Protein AF-A0A397B473-F1 (afdb_monomer_lite)

Foldseek 3Di:
DDDDDDDDDDDDDDDDDDDDPVLVVLLVVQVVVLVVCVVVVDDPVVSVVSSVVCNVVSVVDDPAQAADDDDPDDDDDDDDDPPDDDDDDDDDDDDPVVVVVVVVVVVSCVHHHVPDDD

Secondary structure (DSSP, 8-state):
--------------------THHHHHHHHHHHHHHHHHHTT--HHHHHHHHHHHHHTGGG--SS---PPPPSSPPP-PPPPTT-----PPPPP--HHHHHHHHHHHHHHHHHS-----

Radius of gyration: 21.82 Å; chains: 1; bounding box: 51×42×52 Å

pLDDT: mean 78.12, std 21.33, range [32.06, 97.19]

Organism: Aphanomyces astaci (NCBI:txid112090)

Structure (mmCIF, N/CA/C/O backbone):
data_AF-A0A397B473-F1
#
_entry.id   AF-A0A397B473-F1
#
loop_
_atom_site.group_PDB
_atom_site.id
_atom_site.type_symbol
_atom_site.label_atom_id
_atom_site.label_alt_id
_atom_site.label_comp_id
_atom_site.label_asym_id
_atom_site.label_entity_id
_atom_site.label_seq_id
_atom_site.pdbx_PDB_ins_code
_atom_site.Cartn_x
_atom_site.Cartn_y
_atom_site.Cartn_z
_atom_site.occupancy
_atom_site.B_iso_or_equiv
_atom_site.auth_seq_id
_atom_site.auth_comp_id
_atom_site.auth_asym_id
_atom_site.auth_atom_id
_atom_site.pdbx_PDB_model_num
ATOM 1 N N . MET A 1 1 ? -3.208 -31.868 18.027 1.00 32.06 1 MET A N 1
ATOM 2 C CA . MET A 1 1 ? -4.319 -32.311 17.168 1.00 32.06 1 MET A CA 1
ATOM 3 C C . MET A 1 1 ? -4.978 -31.065 16.612 1.00 32.06 1 MET A C 1
ATOM 5 O O . MET A 1 1 ? -5.489 -30.288 17.399 1.00 32.06 1 MET A O 1
ATOM 9 N N . ASP A 1 2 ? -4.988 -30.717 15.341 1.00 33.94 2 ASP A N 1
ATOM 10 C CA . ASP A 1 2 ? -4.198 -31.040 14.156 1.00 33.94 2 ASP A CA 1
ATOM 11 C C . ASP A 1 2 ? -4.470 -29.829 13.256 1.00 33.94 2 ASP A C 1
ATOM 13 O O . ASP A 1 2 ? -5.632 -29.527 12.977 1.00 33.94 2 ASP A O 1
ATOM 17 N N . LEU A 1 3 ? -3.440 -29.075 12.871 1.00 35.56 3 LEU A N 1
ATOM 18 C CA . LEU A 1 3 ? -3.601 -27.973 11.923 1.00 35.56 3 LEU A CA 1
ATOM 19 C C . LEU A 1 3 ? -3.656 -28.591 10.526 1.00 35.56 3 LEU A C 1
ATOM 21 O O . LEU A 1 3 ? -2.625 -28.963 9.972 1.00 35.56 3 LEU A O 1
ATOM 25 N N . LYS A 1 4 ? -4.861 -28.758 9.974 1.00 36.09 4 LYS A N 1
ATOM 26 C CA . LYS A 1 4 ? -5.014 -29.156 8.572 1.00 36.09 4 LYS A CA 1
ATOM 27 C C . LYS A 1 4 ? -4.859 -27.925 7.688 1.00 36.09 4 LYS A C 1
ATOM 29 O O . LYS A 1 4 ? -5.601 -26.956 7.832 1.00 36.09 4 LYS A O 1
ATOM 34 N N . ALA A 1 5 ? -3.861 -27.996 6.811 1.00 47.72 5 ALA A N 1
ATOM 35 C CA . ALA A 1 5 ? -3.631 -27.063 5.722 1.00 47.72 5 ALA A CA 1
ATOM 36 C C . ALA A 1 5 ? -4.879 -26.978 4.834 1.00 47.72 5 ALA A C 1
ATOM 38 O O . ALA A 1 5 ? -5.514 -27.995 4.549 1.00 47.72 5 ALA A O 1
ATOM 39 N N . VAL A 1 6 ? -5.233 -25.762 4.425 1.00 44.31 6 VAL A N 1
ATOM 40 C CA . VAL A 1 6 ? -6.255 -25.526 3.407 1.00 44.31 6 VAL A CA 1
ATOM 41 C C . VAL A 1 6 ? -5.522 -25.035 2.171 1.00 44.31 6 VAL A C 1
ATOM 43 O O . VAL A 1 6 ? -4.965 -23.938 2.171 1.00 44.31 6 VAL A O 1
ATOM 46 N N . ASP A 1 7 ? -5.497 -25.887 1.152 1.00 34.16 7 ASP A N 1
ATOM 47 C CA . ASP A 1 7 ? -5.004 -25.561 -0.179 1.00 34.16 7 ASP A CA 1
ATOM 48 C C . ASP A 1 7 ? -5.914 -24.504 -0.813 1.00 34.16 7 ASP A C 1
ATOM 50 O O . ASP A 1 7 ? -7.122 -24.706 -0.958 1.00 34.16 7 ASP A O 1
ATOM 54 N N . ILE A 1 8 ? -5.333 -23.370 -1.200 1.00 37.75 8 ILE A N 1
ATOM 55 C CA . ILE A 1 8 ? -6.013 -22.355 -2.004 1.00 37.75 8 ILE A CA 1
ATOM 56 C C . ILE A 1 8 ? -5.610 -22.600 -3.457 1.00 37.75 8 ILE A C 1
ATOM 58 O O . ILE A 1 8 ? -4.528 -22.210 -3.893 1.00 37.75 8 ILE A O 1
ATOM 62 N N . VAL A 1 9 ? -6.485 -23.271 -4.206 1.00 37.31 9 VAL A N 1
ATOM 63 C CA . VAL A 1 9 ? -6.387 -23.349 -5.668 1.00 37.31 9 VAL A CA 1
ATOM 64 C C . VAL A 1 9 ? -6.856 -22.009 -6.230 1.00 37.31 9 VAL A C 1
ATOM 66 O O . VAL A 1 9 ? -8.030 -21.659 -6.121 1.00 37.31 9 VAL A O 1
ATOM 69 N N . GLY A 1 10 ? -5.923 -21.240 -6.790 1.00 36.25 10 GLY A N 1
ATOM 70 C CA . GLY A 1 10 ? -6.204 -19.984 -7.479 1.00 36.25 10 GLY A CA 1
ATOM 71 C C . GLY A 1 10 ? -6.707 -20.215 -8.903 1.00 36.25 10 GLY A C 1
ATOM 72 O O . GLY A 1 10 ? -6.153 -21.035 -9.634 1.00 36.25 10 GLY A O 1
ATOM 73 N N . VAL A 1 11 ? -7.723 -19.456 -9.310 1.00 37.06 11 VA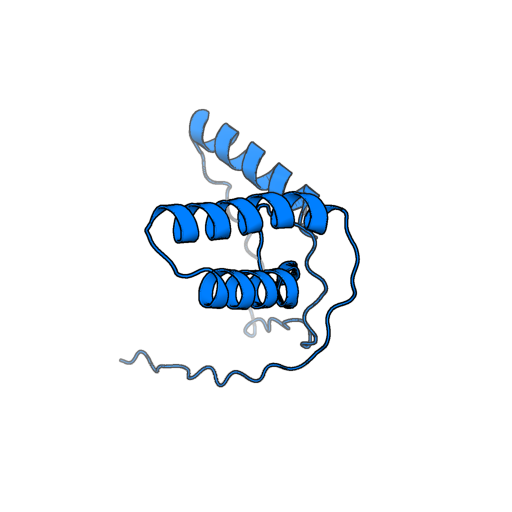L A N 1
ATOM 74 C CA . VAL A 1 11 ? -8.093 -19.267 -10.718 1.00 37.06 11 VAL A CA 1
ATOM 75 C C . VAL A 1 11 ? -8.314 -17.775 -10.941 1.00 37.06 11 VAL A C 1
ATOM 77 O O . VAL A 1 11 ? -9.132 -17.155 -10.268 1.00 37.06 11 VAL A O 1
ATOM 80 N N . SER A 1 12 ? -7.542 -17.206 -11.865 1.00 43.41 12 SER A N 1
ATOM 81 C CA . SER A 1 12 ? -7.577 -15.808 -12.286 1.00 43.41 12 SER A CA 1
ATOM 82 C C . SER A 1 12 ? -8.179 -15.687 -13.689 1.00 43.41 12 SER A C 1
ATOM 84 O O . SER A 1 12 ? -7.699 -16.304 -14.640 1.00 43.41 12 SER A O 1
ATOM 86 N N . SER A 1 13 ? -9.214 -14.863 -13.845 1.00 44.41 13 SER A N 1
ATOM 87 C CA . SER A 1 13 ? -9.598 -14.247 -15.125 1.00 44.41 13 SER A CA 1
ATOM 88 C C . SER A 1 13 ? -10.633 -13.159 -14.885 1.00 44.41 13 SER A C 1
ATOM 90 O O . SER A 1 13 ? -11.616 -13.421 -14.204 1.00 44.41 13 SER A O 1
ATOM 92 N N . GLY A 1 14 ? -10.432 -11.972 -15.461 1.00 37.78 14 GLY A N 1
ATOM 93 C CA . GLY A 1 14 ? -11.475 -10.943 -15.506 1.00 37.78 14 GLY A CA 1
ATOM 94 C C . GLY A 1 14 ? -10.963 -9.509 -15.612 1.00 37.78 14 GLY A C 1
ATOM 95 O O . GLY A 1 14 ? -10.876 -8.811 -14.615 1.00 37.78 14 GLY A O 1
ATOM 96 N N . GLU A 1 15 ? -10.602 -9.137 -16.837 1.00 41.03 15 GLU A N 1
ATOM 97 C CA . GLU A 1 15 ? -10.410 -7.816 -17.468 1.00 41.03 15 GLU A CA 1
ATOM 98 C C . GLU A 1 15 ? -10.750 -6.536 -16.657 1.00 41.03 15 GLU A C 1
ATOM 100 O O . GLU A 1 15 ? -11.893 -6.280 -16.284 1.00 41.03 15 GLU A O 1
ATOM 105 N N . GLY A 1 16 ? -9.735 -5.679 -16.462 1.00 37.72 16 GLY A N 1
ATOM 106 C CA . GLY A 1 16 ? -9.815 -4.413 -15.726 1.00 37.72 16 GLY A CA 1
ATOM 107 C C . GLY A 1 16 ? -10.359 -3.232 -16.541 1.00 37.72 16 GLY A C 1
ATOM 108 O O . GLY A 1 16 ? -9.880 -2.906 -17.630 1.00 37.72 16 GLY A O 1
ATOM 109 N N . THR A 1 17 ? -11.344 -2.537 -15.970 1.00 38.34 17 THR A N 1
ATOM 110 C CA . THR A 1 17 ? -11.828 -1.233 -16.434 1.00 38.34 17 THR A CA 1
ATOM 111 C C . THR A 1 17 ? -10.773 -0.156 -16.188 1.00 38.34 17 THR A C 1
ATOM 113 O O . THR A 1 17 ? -10.477 0.188 -15.045 1.00 38.34 17 THR A O 1
ATOM 116 N N . ARG A 1 18 ? -10.235 0.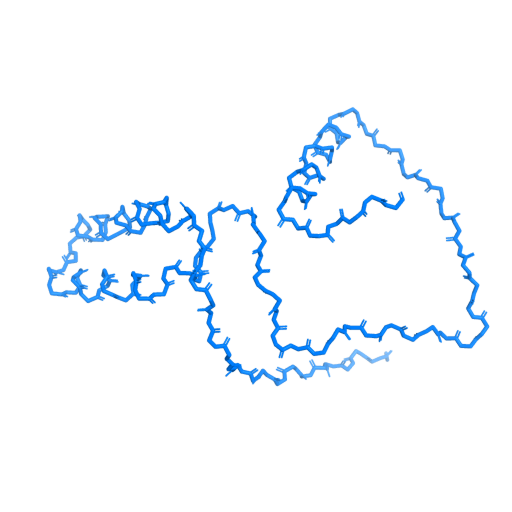407 -17.274 1.00 46.03 18 ARG A N 1
ATOM 117 C CA . ARG A 1 18 ? -9.343 1.574 -17.268 1.00 46.03 18 ARG A CA 1
ATOM 118 C C . ARG A 1 18 ? -10.074 2.813 -16.753 1.00 46.03 18 ARG A C 1
ATOM 120 O O . ARG A 1 18 ? -10.811 3.450 -17.501 1.00 46.03 18 ARG A O 1
ATOM 127 N N . SER A 1 19 ? -9.838 3.190 -15.508 1.00 40.59 19 SER A N 1
ATOM 128 C CA . SER A 1 19 ? -10.081 4.556 -15.052 1.00 40.59 19 SER A CA 1
ATOM 129 C C . SER A 1 19 ? -9.232 4.837 -13.826 1.00 40.59 19 SER A C 1
ATOM 131 O O . SER A 1 19 ? -9.336 4.106 -12.848 1.00 40.59 19 SER A O 1
ATOM 133 N N . CYS A 1 20 ? -8.393 5.869 -13.919 1.00 33.03 20 CYS A N 1
ATOM 134 C CA . CYS A 1 20 ? -8.145 6.904 -12.907 1.00 33.03 20 CYS A CA 1
ATOM 135 C C . CYS A 1 20 ? -6.746 7.506 -13.107 1.00 33.03 20 CYS A C 1
ATOM 137 O O . CYS A 1 20 ? -5.827 6.848 -13.592 1.00 33.03 20 CYS A O 1
ATOM 139 N N . ALA A 1 21 ? -6.588 8.764 -12.694 1.00 45.22 21 ALA A N 1
ATOM 140 C CA . ALA A 1 21 ? -5.381 9.599 -12.771 1.00 45.22 21 ALA A CA 1
ATOM 141 C C . ALA A 1 21 ? -4.097 9.003 -12.130 1.00 45.22 21 ALA A C 1
ATOM 143 O O . ALA A 1 21 ? -3.049 9.638 -12.136 1.00 45.22 21 ALA A O 1
ATOM 144 N N . TYR A 1 22 ? -4.159 7.780 -11.596 1.00 49.59 22 TYR A N 1
ATOM 145 C CA . TYR A 1 22 ? -3.045 7.035 -11.006 1.00 49.59 22 TYR A CA 1
ATOM 146 C C . TYR A 1 22 ? -2.061 6.453 -12.021 1.00 49.59 22 TYR A C 1
ATOM 148 O O . TYR A 1 22 ? -0.918 6.182 -11.652 1.00 49.59 22 TYR A O 1
ATOM 156 N N . HIS A 1 23 ? -2.484 6.286 -13.276 1.00 53.66 23 HIS A N 1
ATOM 157 C CA . HIS A 1 23 ? -1.606 5.833 -14.356 1.00 53.66 23 HIS A CA 1
ATOM 158 C C . HIS A 1 23 ? -0.410 6.805 -14.487 1.00 53.66 23 HIS A C 1
ATOM 160 O O . HIS A 1 23 ? 0.741 6.414 -14.366 1.00 53.66 23 HIS A O 1
ATOM 166 N N . GLU A 1 24 ? -0.645 8.120 -14.527 1.00 53.12 24 GLU A N 1
ATOM 167 C CA . GLU A 1 24 ? 0.443 9.097 -14.716 1.00 53.12 24 GLU A CA 1
ATOM 168 C C . GLU A 1 24 ? 1.538 9.040 -13.624 1.00 53.12 24 GLU A C 1
ATOM 170 O O . GLU A 1 24 ? 2.723 9.065 -13.947 1.00 53.12 24 GLU A O 1
ATOM 175 N N . ILE A 1 25 ? 1.177 8.868 -12.344 1.00 60.84 25 ILE A N 1
ATOM 176 C CA . ILE A 1 25 ? 2.149 8.799 -11.229 1.00 60.84 25 ILE A CA 1
ATOM 177 C C . ILE A 1 25 ? 2.896 7.453 -11.212 1.00 60.84 25 ILE A C 1
ATOM 179 O O . ILE A 1 25 ? 4.087 7.386 -10.887 1.00 60.84 25 ILE A O 1
ATOM 183 N N . CYS A 1 26 ? 2.204 6.360 -11.547 1.00 75.00 26 CYS A N 1
ATOM 184 C CA . CYS A 1 26 ? 2.816 5.038 -11.655 1.00 75.00 26 CYS A CA 1
ATOM 185 C C . CYS A 1 26 ? 3.856 5.012 -12.784 1.00 75.00 26 CYS A C 1
ATOM 187 O O . CYS A 1 26 ? 4.984 4.556 -12.571 1.00 75.00 26 CYS A O 1
ATOM 189 N N . GLY A 1 27 ? 3.514 5.586 -13.940 1.00 78.81 27 GLY A N 1
ATOM 190 C CA . GLY A 1 27 ? 4.385 5.689 -15.107 1.00 78.81 27 GLY A CA 1
ATOM 191 C C . GLY A 1 27 ? 5.744 6.333 -14.812 1.00 78.81 27 GLY A C 1
ATOM 192 O O . GLY A 1 27 ? 6.777 5.814 -15.252 1.00 78.81 27 GLY A O 1
ATOM 193 N N . ASP A 1 28 ? 5.784 7.393 -14.001 1.00 84.31 28 ASP A N 1
ATOM 194 C CA . ASP A 1 28 ? 7.040 8.042 -13.599 1.00 84.31 28 ASP A CA 1
ATOM 195 C C . ASP A 1 28 ? 7.932 7.101 -12.772 1.00 84.31 28 ASP A C 1
ATOM 197 O O . ASP A 1 28 ? 9.130 6.957 -13.037 1.00 84.31 28 ASP A O 1
ATOM 201 N N . SER A 1 29 ? 7.344 6.388 -11.804 1.00 87.06 29 SER A N 1
ATOM 202 C CA . SER A 1 29 ? 8.071 5.419 -10.973 1.00 87.06 29 SER A CA 1
ATOM 203 C C . SER A 1 29 ? 8.575 4.217 -11.781 1.00 87.06 29 SER A C 1
ATOM 205 O O . SER A 1 29 ? 9.688 3.729 -11.559 1.00 87.06 29 SER A O 1
ATOM 207 N N . LEU A 1 30 ? 7.781 3.733 -12.740 1.00 90.38 30 LEU A N 1
ATOM 208 C CA . LEU A 1 30 ? 8.172 2.637 -13.628 1.00 90.38 30 LEU A CA 1
ATOM 209 C C . LEU A 1 30 ? 9.298 3.063 -14.576 1.00 90.38 30 LEU A C 1
ATOM 211 O O . LEU A 1 30 ? 10.257 2.313 -14.771 1.00 90.38 30 LEU A O 1
ATOM 215 N N . THR A 1 31 ? 9.237 4.286 -15.098 1.00 92.00 31 THR A N 1
ATOM 216 C CA . THR A 1 31 ? 10.294 4.859 -15.941 1.00 92.00 31 THR A CA 1
ATOM 217 C C . THR A 1 31 ? 11.606 5.014 -15.171 1.00 92.00 31 THR A C 1
ATOM 219 O O . THR A 1 31 ? 12.662 4.636 -15.683 1.00 92.00 31 THR A O 1
ATOM 222 N N . ASP A 1 32 ? 11.556 5.482 -13.920 1.00 93.69 32 ASP A N 1
ATOM 223 C CA . ASP A 1 32 ? 12.725 5.557 -13.031 1.00 93.69 32 ASP A CA 1
ATOM 224 C C . ASP A 1 32 ? 13.359 4.177 -12.774 1.00 93.69 32 ASP A C 1
ATOM 226 O O . ASP A 1 32 ? 14.582 4.027 -12.772 1.00 93.69 32 ASP A O 1
ATOM 230 N N . LYS A 1 33 ? 12.556 3.116 -12.632 1.00 91.69 33 LYS A N 1
ATOM 231 C CA . LYS A 1 33 ? 13.099 1.752 -12.512 1.00 91.69 33 LYS A CA 1
ATOM 232 C C . LYS A 1 33 ? 13.831 1.310 -13.780 1.00 91.69 33 LYS A C 1
ATOM 234 O O . LYS A 1 33 ? 14.919 0.743 -13.684 1.00 91.69 33 LYS A O 1
ATOM 239 N N . VAL A 1 34 ? 13.279 1.594 -14.962 1.00 94.88 34 VAL A N 1
ATOM 240 C CA . VAL A 1 34 ? 13.931 1.265 -16.243 1.00 94.88 34 VAL A CA 1
ATOM 241 C C . VAL A 1 34 ? 15.234 2.051 -16.415 1.00 94.88 34 VAL A C 1
ATOM 243 O O . VAL A 1 34 ? 16.237 1.481 -16.850 1.00 94.88 34 VAL A O 1
ATOM 246 N N . SER A 1 35 ? 15.259 3.333 -16.040 1.00 94.56 35 SER A N 1
ATOM 247 C CA . SER A 1 35 ? 16.465 4.165 -16.132 1.00 94.56 35 SER A CA 1
ATOM 248 C C . SER A 1 35 ? 17.577 3.662 -15.205 1.00 94.56 35 SER A C 1
ATOM 250 O O . SER A 1 35 ? 18.729 3.554 -15.629 1.00 94.56 35 SER A O 1
ATOM 252 N N . LYS A 1 36 ? 17.236 3.235 -13.982 1.00 94.88 36 LYS A N 1
ATOM 253 C CA . LYS A 1 36 ? 18.173 2.592 -13.046 1.00 94.88 36 LYS A CA 1
ATOM 254 C C . LYS A 1 36 ? 18.742 1.290 -13.598 1.00 94.88 36 LYS A C 1
ATOM 256 O O . LYS A 1 36 ? 19.940 1.052 -13.468 1.00 94.88 36 LYS A O 1
ATOM 261 N N . CYS A 1 37 ? 17.923 0.467 -14.256 1.00 94.06 37 CYS A N 1
ATOM 262 C CA . CYS A 1 37 ? 18.413 -0.737 -14.925 1.00 94.06 37 CYS A CA 1
ATOM 263 C C . CYS A 1 37 ? 19.415 -0.398 -16.036 1.00 94.06 37 CYS A C 1
ATOM 265 O O . CYS A 1 37 ? 20.477 -1.016 -16.094 1.00 94.06 37 CYS A O 1
ATOM 267 N N . ARG A 1 38 ? 19.121 0.600 -16.883 1.00 94.50 38 ARG A N 1
ATOM 268 C CA . ARG A 1 38 ? 20.057 1.079 -17.921 1.00 94.50 38 ARG A CA 1
ATOM 269 C C . ARG A 1 38 ? 21.377 1.550 -17.308 1.00 94.50 38 ARG A C 1
ATOM 271 O O . ARG A 1 38 ? 22.440 1.125 -17.747 1.00 94.50 38 ARG A O 1
ATOM 278 N N . ALA A 1 39 ? 21.315 2.355 -16.246 1.00 94.94 39 ALA A N 1
ATOM 279 C CA . ALA A 1 39 ? 22.499 2.837 -15.534 1.00 94.94 39 ALA A CA 1
ATOM 280 C C . ALA A 1 39 ? 23.334 1.701 -14.911 1.00 94.94 39 ALA A C 1
ATOM 282 O O . ALA A 1 39 ? 24.552 1.819 -14.806 1.00 94.94 39 ALA A O 1
ATOM 283 N N . ALA A 1 40 ? 22.698 0.586 -14.545 1.00 95.19 40 ALA A N 1
ATOM 284 C CA . ALA A 1 40 ? 23.367 -0.614 -14.050 1.00 95.19 40 ALA A CA 1
ATOM 285 C C . ALA A 1 40 ? 24.000 -1.485 -15.159 1.00 95.19 40 ALA A C 1
ATOM 287 O O . ALA A 1 40 ? 24.544 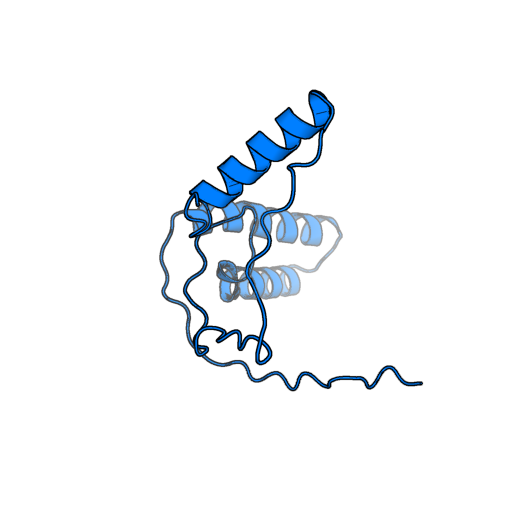-2.546 -14.857 1.00 95.19 40 ALA A O 1
ATOM 288 N N . GLY A 1 41 ? 23.944 -1.062 -16.428 1.00 94.25 41 GLY A N 1
ATOM 289 C CA . GLY A 1 41 ? 24.551 -1.772 -17.559 1.00 94.25 41 GLY A CA 1
ATOM 290 C C . GLY A 1 41 ? 23.608 -2.726 -18.295 1.00 94.25 41 GLY A C 1
ATOM 291 O O . GLY A 1 41 ? 24.064 -3.583 -19.048 1.00 94.25 41 GLY A O 1
ATOM 292 N N . CYS A 1 42 ? 22.297 -2.596 -18.092 1.00 91.44 42 CYS A N 1
ATOM 293 C CA . CYS A 1 42 ? 21.302 -3.283 -18.908 1.00 91.44 42 CYS A CA 1
ATOM 294 C C . CYS A 1 42 ? 21.382 -2.819 -20.374 1.00 91.44 42 CYS A C 1
ATOM 296 O O . CYS A 1 42 ? 21.389 -1.617 -20.639 1.00 91.44 42 CYS A O 1
ATOM 298 N N . GLY A 1 43 ? 21.404 -3.764 -21.319 1.00 94.75 43 GLY A N 1
ATOM 299 C CA . GLY A 1 43 ? 21.362 -3.456 -22.751 1.00 94.75 43 GLY A CA 1
ATOM 300 C C . GLY A 1 43 ? 20.037 -2.816 -23.184 1.00 94.75 43 GLY A C 1
ATOM 301 O O . GLY A 1 43 ? 18.976 -3.122 -22.637 1.00 94.75 43 GLY A O 1
ATOM 302 N N . ASP A 1 44 ? 20.090 -1.955 -24.201 1.00 93.62 44 ASP A N 1
ATOM 303 C CA . ASP A 1 44 ? 18.941 -1.152 -24.645 1.00 93.62 44 ASP A CA 1
ATOM 304 C C . ASP A 1 44 ? 17.751 -1.997 -25.132 1.00 93.62 44 ASP A C 1
ATOM 306 O O . ASP A 1 44 ? 16.598 -1.669 -24.835 1.00 93.62 44 ASP A O 1
ATOM 310 N N . ASP A 1 45 ? 18.019 -3.128 -25.789 1.00 94.62 45 ASP A N 1
ATOM 311 C CA . ASP A 1 45 ? 16.983 -4.072 -26.225 1.00 94.62 45 ASP A CA 1
ATOM 312 C C . ASP A 1 45 ? 16.205 -4.631 -25.027 1.00 94.62 45 ASP A C 1
ATOM 314 O O . ASP A 1 45 ? 14.973 -4.645 -25.012 1.00 94.62 45 ASP A O 1
ATOM 318 N N . PHE A 1 46 ? 16.919 -5.024 -23.968 1.00 94.31 46 PHE A N 1
ATOM 319 C CA . PHE A 1 46 ? 16.298 -5.525 -22.745 1.00 94.31 46 PHE A CA 1
ATOM 320 C C . PHE A 1 46 ? 15.529 -4.420 -22.023 1.00 94.31 46 PHE A C 1
ATOM 322 O O . PHE A 1 46 ? 14.403 -4.646 -21.582 1.00 94.31 46 PHE A O 1
ATOM 329 N N . ALA A 1 47 ? 16.098 -3.217 -21.917 1.00 94.31 47 ALA A N 1
ATOM 330 C CA . ALA A 1 47 ? 15.428 -2.085 -21.285 1.00 94.31 47 ALA A CA 1
ATOM 331 C C . ALA A 1 47 ? 14.122 -1.715 -22.007 1.00 94.31 47 ALA A C 1
ATOM 333 O O . ALA A 1 47 ? 13.142 -1.354 -21.357 1.00 94.31 47 ALA A O 1
ATOM 334 N N . THR A 1 48 ? 14.091 -1.845 -23.334 1.00 95.25 48 THR A N 1
ATOM 335 C CA . THR A 1 48 ? 12.897 -1.611 -24.157 1.00 95.25 48 THR A CA 1
ATOM 336 C C . THR A 1 48 ? 11.821 -2.662 -23.893 1.00 95.25 48 THR A C 1
ATOM 338 O O . THR A 1 48 ? 10.660 -2.316 -23.671 1.00 95.25 48 THR A O 1
ATOM 341 N N . VAL A 1 49 ? 12.200 -3.943 -23.842 1.00 95.75 49 VAL A N 1
ATOM 342 C CA . VAL A 1 49 ? 11.272 -5.035 -23.505 1.00 95.75 49 VAL A CA 1
ATOM 343 C C . VAL A 1 49 ? 10.737 -4.885 -22.079 1.00 95.75 49 VAL A C 1
ATOM 345 O O . VAL A 1 49 ? 9.539 -5.051 -21.850 1.00 95.75 49 VAL A O 1
ATOM 348 N N . LEU A 1 50 ? 11.601 -4.528 -21.125 1.00 93.56 50 LEU A N 1
ATOM 349 C CA . LEU A 1 50 ? 11.219 -4.289 -19.736 1.00 93.56 50 LEU A CA 1
ATOM 350 C C . LEU A 1 50 ? 10.223 -3.132 -19.622 1.00 93.56 50 LEU A C 1
ATOM 352 O O . LEU A 1 50 ? 9.201 -3.278 -18.957 1.00 93.56 50 LEU A O 1
ATOM 356 N N . TRP A 1 51 ? 10.493 -2.009 -20.291 1.00 94.31 51 TRP A N 1
ATOM 357 C CA . TRP A 1 51 ? 9.578 -0.870 -20.330 1.00 94.31 51 TRP A CA 1
ATOM 358 C C . TRP A 1 51 ? 8.209 -1.285 -20.880 1.00 94.31 51 TRP A C 1
ATOM 360 O O . TRP A 1 51 ? 7.194 -1.078 -20.219 1.00 94.31 51 TRP A O 1
ATOM 370 N N . ALA A 1 52 ? 8.179 -1.971 -22.026 1.00 94.56 52 ALA A N 1
ATOM 371 C CA . ALA A 1 52 ? 6.931 -2.430 -22.631 1.00 94.56 52 ALA A CA 1
ATOM 372 C C . ALA A 1 52 ? 6.139 -3.372 -21.707 1.00 94.56 52 ALA A C 1
ATOM 374 O O . ALA A 1 52 ? 4.913 -3.306 -21.664 1.00 94.56 52 ALA A O 1
ATOM 375 N N . LEU A 1 53 ? 6.825 -4.234 -20.951 1.00 93.69 53 LEU A N 1
ATOM 376 C CA . LEU A 1 53 ? 6.187 -5.139 -19.998 1.00 93.69 53 LEU A CA 1
ATOM 377 C C . LEU A 1 53 ? 5.593 -4.392 -18.798 1.00 93.69 53 LEU A C 1
ATOM 379 O O . LEU A 1 53 ? 4.464 -4.678 -18.408 1.00 93.69 53 LEU A O 1
ATOM 383 N N . LEU A 1 54 ? 6.340 -3.449 -18.219 1.00 91.75 54 LEU A N 1
ATOM 384 C CA . LEU A 1 54 ? 5.899 -2.690 -17.048 1.00 91.75 54 LEU A CA 1
ATOM 385 C C . LEU A 1 54 ? 4.676 -1.828 -17.367 1.00 91.75 54 LEU A C 1
ATOM 387 O O . LEU A 1 54 ? 3.704 -1.872 -16.624 1.00 91.75 54 LEU A O 1
ATOM 391 N N . PHE A 1 55 ? 4.696 -1.121 -18.497 1.00 90.31 55 PHE A N 1
ATOM 392 C CA . PHE A 1 55 ? 3.577 -0.280 -18.931 1.00 90.31 55 PHE A CA 1
ATOM 393 C C . PHE A 1 55 ? 2.373 -1.092 -19.425 1.00 90.31 55 PHE A C 1
ATOM 395 O O . PHE A 1 55 ? 1.234 -0.641 -19.352 1.00 90.31 55 PHE A O 1
ATOM 402 N N . ARG A 1 56 ? 2.587 -2.328 -19.896 1.00 90.75 56 ARG A N 1
ATOM 403 C CA . ARG A 1 56 ? 1.481 -3.238 -20.228 1.00 90.75 56 ARG A CA 1
ATOM 404 C C . ARG A 1 56 ? 0.660 -3.641 -18.999 1.00 90.75 56 ARG A C 1
ATOM 406 O O . ARG A 1 56 ? -0.532 -3.881 -19.155 1.00 90.75 56 ARG A O 1
ATOM 413 N N . TYR A 1 57 ? 1.295 -3.743 -17.833 1.00 88.75 57 TYR A N 1
ATOM 414 C CA . TYR A 1 57 ? 0.676 -4.152 -16.566 1.00 88.75 57 TYR A CA 1
ATOM 415 C C . TYR A 1 57 ? 0.730 -3.028 -15.526 1.00 88.75 57 TYR A C 1
ATOM 417 O 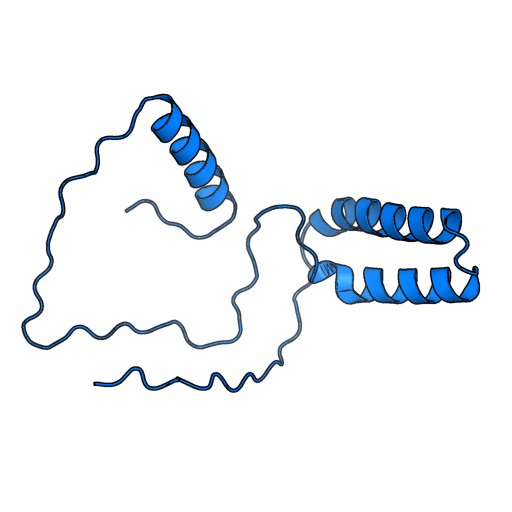O . TYR A 1 57 ? 0.903 -3.270 -14.332 1.00 88.75 57 TYR A O 1
ATOM 425 N N . GLU A 1 58 ? 0.640 -1.784 -15.987 1.00 85.94 58 GLU A N 1
ATOM 426 C CA . GLU A 1 58 ? 0.758 -0.598 -15.142 1.00 85.94 58 GLU A CA 1
ATOM 427 C C . GLU A 1 58 ? -0.317 -0.542 -14.048 1.00 85.94 58 GLU A C 1
ATOM 429 O O . GLU A 1 58 ? -0.047 -0.115 -12.927 1.00 85.94 58 GLU A O 1
ATOM 434 N N . ASP A 1 59 ? -1.503 -1.060 -14.359 1.00 81.12 59 ASP A N 1
ATOM 435 C CA . ASP A 1 59 ? -2.670 -1.177 -13.486 1.00 81.12 59 ASP A CA 1
ATOM 436 C C . ASP A 1 59 ? -2.498 -2.185 -12.335 1.00 81.12 59 ASP A C 1
ATOM 438 O O . ASP A 1 59 ? -3.243 -2.148 -11.353 1.00 81.12 59 ASP A O 1
ATOM 442 N N . VAL A 1 60 ? -1.501 -3.070 -12.423 1.00 84.62 60 VAL A N 1
ATOM 443 C CA . VAL A 1 60 ? -1.171 -4.039 -11.366 1.00 84.62 60 VAL A CA 1
ATOM 444 C C . VAL A 1 60 ? -0.382 -3.381 -10.232 1.00 84.62 60 VAL A C 1
ATOM 446 O O . VAL A 1 60 ? -0.439 -3.828 -9.084 1.00 84.62 60 VAL A O 1
ATOM 449 N N . PHE A 1 61 ? 0.371 -2.322 -10.524 1.00 83.88 61 PHE A N 1
ATOM 450 C CA . PHE A 1 61 ? 1.228 -1.674 -9.539 1.00 83.88 61 PHE A CA 1
ATOM 451 C C . PHE A 1 61 ? 0.456 -0.618 -8.741 1.00 83.88 61 PHE A C 1
ATOM 453 O O . PHE A 1 61 ? -0.273 0.202 -9.291 1.00 83.88 61 PHE A O 1
ATOM 460 N N . ARG A 1 62 ? 0.656 -0.602 -7.418 1.00 80.69 62 ARG A N 1
ATOM 461 C CA . ARG A 1 62 ? 0.035 0.369 -6.507 1.00 80.69 62 ARG A CA 1
ATOM 462 C C . ARG A 1 62 ? 1.105 1.151 -5.759 1.00 80.69 62 ARG A C 1
ATOM 464 O O . ARG A 1 62 ? 1.985 0.559 -5.136 1.00 80.69 62 ARG A O 1
ATOM 471 N N . LEU A 1 63 ? 1.019 2.478 -5.820 1.00 83.06 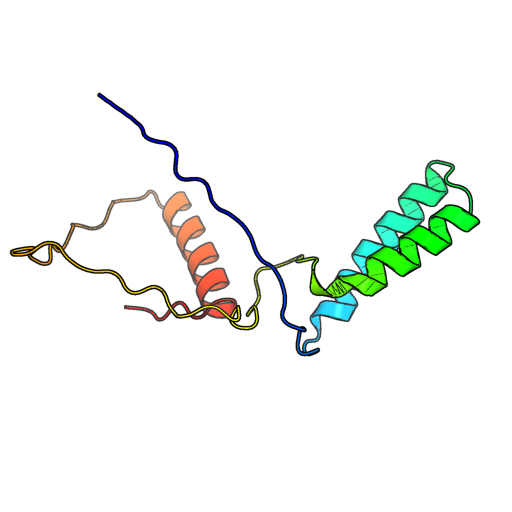63 LEU A N 1
ATOM 472 C CA . LEU A 1 63 ? 1.863 3.392 -5.039 1.00 83.06 63 LEU A CA 1
ATOM 473 C C . LEU A 1 63 ? 1.153 3.909 -3.781 1.00 83.06 63 LEU A C 1
ATOM 475 O O . LEU A 1 63 ? 1.807 4.247 -2.798 1.00 83.06 63 LEU A O 1
ATOM 479 N N . SER A 1 64 ? -0.178 3.933 -3.801 1.00 80.00 64 SER A N 1
ATOM 480 C CA . SER A 1 64 ? -1.034 4.289 -2.673 1.00 80.00 64 SER A CA 1
ATOM 481 C C . SER A 1 64 ? -2.243 3.359 -2.620 1.00 80.00 64 SER A C 1
ATOM 483 O O . SER A 1 64 ? -2.555 2.679 -3.599 1.00 80.00 64 SER A O 1
ATOM 485 N N . LEU A 1 65 ? -2.927 3.349 -1.477 1.00 79.38 65 LEU A N 1
ATOM 486 C CA . LEU A 1 65 ? -4.245 2.734 -1.367 1.00 79.38 65 LEU A CA 1
ATOM 487 C C . LEU A 1 65 ? -5.225 3.507 -2.256 1.00 79.38 65 LEU A C 1
ATOM 489 O O . LEU A 1 65 ? -5.219 4.738 -2.249 1.00 79.38 65 LEU A O 1
ATOM 493 N N . ASP A 1 66 ? -6.041 2.785 -3.015 1.00 77.06 66 ASP A N 1
ATOM 494 C CA . ASP A 1 66 ? -7.088 3.350 -3.864 1.00 77.06 66 ASP A CA 1
ATOM 495 C C . ASP A 1 66 ? -8.267 2.369 -3.968 1.00 77.06 66 ASP A C 1
ATOM 497 O O . ASP A 1 66 ? -8.193 1.228 -3.494 1.00 77.06 66 ASP A O 1
ATOM 501 N N . ARG A 1 67 ? -9.365 2.822 -4.576 1.00 75.94 67 ARG A N 1
ATOM 502 C CA . ARG A 1 67 ? -10.568 2.029 -4.811 1.00 75.94 67 ARG A CA 1
ATOM 503 C C . ARG A 1 67 ? -10.313 1.024 -5.917 1.00 75.94 67 ARG A C 1
ATOM 505 O O . ARG A 1 67 ? -10.534 1.300 -7.095 1.00 75.94 67 ARG A O 1
ATOM 512 N N . ASP A 1 68 ? -9.887 -0.163 -5.515 1.00 77.00 68 ASP A N 1
ATOM 513 C CA . ASP A 1 68 ? -9.815 -1.282 -6.437 1.00 77.00 68 ASP A CA 1
ATOM 514 C C . ASP A 1 68 ? -11.209 -1.632 -6.969 1.00 77.00 68 ASP A C 1
ATOM 516 O O . ASP A 1 68 ? -12.187 -1.635 -6.206 1.00 77.00 68 ASP A O 1
ATOM 520 N N . PRO A 1 69 ? -11.328 -1.938 -8.275 1.00 73.88 69 PRO A N 1
ATOM 521 C CA . PRO A 1 69 ? -12.554 -2.511 -8.792 1.00 73.88 69 PRO A CA 1
ATOM 522 C C . PRO A 1 69 ? -12.859 -3.796 -8.022 1.00 73.88 69 PRO A C 1
ATOM 524 O O . PRO A 1 69 ? -11.957 -4.530 -7.607 1.00 73.88 69 PRO A O 1
ATOM 527 N N . LEU A 1 70 ? -14.149 -4.062 -7.817 1.00 71.81 70 LEU A N 1
ATOM 528 C CA . LEU A 1 70 ? -14.571 -5.294 -7.168 1.00 71.81 70 LEU A CA 1
ATOM 529 C C . LEU A 1 70 ? -14.008 -6.478 -7.953 1.00 71.81 70 LEU A C 1
ATOM 531 O O . LEU A 1 70 ? -14.211 -6.578 -9.163 1.00 71.81 70 LEU A O 1
ATOM 535 N N . ALA A 1 71 ? -13.308 -7.369 -7.255 1.00 79.25 71 ALA A N 1
ATOM 536 C CA . ALA A 1 71 ? -12.921 -8.644 -7.831 1.00 79.25 71 ALA A CA 1
ATOM 537 C C . ALA A 1 71 ? -14.188 -9.404 -8.254 1.00 79.25 71 ALA A C 1
ATOM 539 O O . ALA A 1 71 ? -15.191 -9.369 -7.534 1.00 79.25 71 ALA A O 1
ATOM 540 N N . ASP A 1 72 ? -14.135 -10.095 -9.395 1.00 85.12 72 ASP A N 1
ATOM 541 C CA . ASP A 1 72 ? -15.233 -10.925 -9.909 1.00 85.12 72 ASP A CA 1
ATOM 542 C C . ASP A 1 72 ? -15.365 -12.223 -9.096 1.00 85.12 72 ASP A C 1
ATOM 544 O O . ASP A 1 72 ? -15.068 -13.335 -9.530 1.00 85.12 72 ASP A O 1
ATOM 548 N N . VAL A 1 73 ? -15.724 -12.052 -7.829 1.00 86.38 73 VAL A N 1
ATOM 549 C CA . VAL A 1 73 ? -15.937 -13.114 -6.859 1.00 86.38 73 VAL A CA 1
ATOM 550 C C . VAL A 1 73 ? -17.185 -12.787 -6.058 1.00 86.38 73 VAL A C 1
ATOM 552 O O . VAL A 1 73 ? -17.474 -11.633 -5.734 1.00 86.38 73 VAL A O 1
ATOM 555 N N . ALA A 1 74 ? -17.947 -13.823 -5.714 1.00 88.31 74 ALA A N 1
ATOM 556 C CA . ALA A 1 74 ? -19.117 -13.645 -4.870 1.00 88.31 74 ALA A CA 1
ATOM 557 C C . ALA A 1 74 ? -18.707 -13.023 -3.517 1.00 88.31 74 ALA A C 1
ATOM 559 O O . ALA A 1 74 ? -17.710 -13.455 -2.928 1.00 88.31 74 ALA A O 1
ATOM 560 N N . PRO A 1 75 ? -19.477 -12.056 -2.981 1.00 88.81 75 PRO A N 1
ATOM 561 C CA . PRO A 1 75 ? -19.195 -11.477 -1.676 1.00 88.81 75 PRO A CA 1
ATOM 562 C C . PRO A 1 75 ? -19.110 -12.542 -0.581 1.00 88.81 75 PRO A C 1
ATOM 564 O O . PRO A 1 75 ? -19.907 -13.488 -0.542 1.00 88.81 75 PRO A O 1
ATOM 567 N N . LEU A 1 76 ? -18.169 -12.359 0.346 1.00 89.62 76 LEU A N 1
ATOM 568 C CA . LEU A 1 76 ? -17.978 -13.271 1.467 1.00 89.62 76 LEU A CA 1
ATOM 569 C C . LEU A 1 76 ? -19.235 -13.314 2.350 1.00 89.62 76 LEU A C 1
ATOM 571 O O . LEU A 1 76 ? -19.644 -12.308 2.928 1.00 89.62 76 LEU A O 1
ATOM 575 N N . ARG A 1 77 ? -19.821 -14.505 2.507 1.00 92.69 77 ARG A N 1
ATOM 576 C CA . ARG A 1 77 ? -20.926 -14.755 3.443 1.00 92.69 77 ARG A CA 1
ATOM 577 C C . ARG A 1 77 ? -20.391 -15.390 4.720 1.00 92.69 77 ARG A C 1
ATOM 579 O O . ARG A 1 77 ? -19.947 -16.535 4.712 1.00 92.69 77 ARG A O 1
ATOM 586 N N . VAL A 1 78 ? -20.468 -14.660 5.828 1.00 93.06 78 VAL A N 1
ATOM 587 C CA . VAL A 1 78 ? -20.079 -15.171 7.149 1.00 93.06 78 VAL A CA 1
ATOM 588 C C . VAL A 1 78 ? -21.287 -15.840 7.807 1.00 93.06 78 VAL A C 1
ATOM 590 O O . VAL A 1 78 ? -22.319 -15.203 8.002 1.00 93.06 78 VAL A O 1
ATOM 593 N N . THR A 1 79 ? -21.165 -17.123 8.156 1.00 94.75 79 THR A N 1
ATOM 594 C CA . THR A 1 79 ? -22.209 -17.865 8.886 1.00 94.75 79 THR A CA 1
ATOM 595 C C . THR A 1 79 ? -21.849 -17.935 10.364 1.00 94.75 79 THR A C 1
ATOM 597 O O . THR A 1 79 ? -20.775 -18.417 10.726 1.00 94.75 79 THR A O 1
ATOM 600 N N . LEU A 1 80 ? -22.747 -17.464 11.228 1.00 94.75 80 LEU A N 1
ATOM 601 C CA . LEU A 1 80 ? -22.576 -17.570 12.674 1.00 94.75 80 LEU A CA 1
ATOM 602 C C . LEU A 1 80 ? -22.925 -18.984 13.150 1.00 94.75 80 LEU A C 1
ATOM 604 O O . LEU A 1 80 ? -23.822 -19.634 12.614 1.00 94.75 80 LEU A O 1
ATOM 608 N N . LYS A 1 81 ? -22.225 -19.463 14.183 1.00 95.38 81 LYS A N 1
ATOM 609 C CA . LYS A 1 81 ? -22.593 -20.718 14.851 1.00 95.38 81 LYS A CA 1
ATOM 610 C C . LYS A 1 81 ? -23.971 -20.575 15.506 1.00 95.38 81 LYS A C 1
ATOM 612 O O . LYS A 1 81 ? -24.325 -19.496 15.979 1.00 95.38 81 LYS A O 1
ATOM 617 N N . ALA A 1 82 ? -24.726 -21.671 15.565 1.00 94.44 82 ALA A N 1
ATOM 618 C CA . ALA A 1 82 ? -26.006 -21.694 16.265 1.00 94.44 82 ALA A CA 1
ATOM 619 C C . ALA A 1 82 ? -25.827 -21.261 17.731 1.00 94.44 82 ALA A C 1
ATOM 621 O O . ALA A 1 82 ? -24.906 -21.724 18.405 1.00 94.44 82 ALA A O 1
ATOM 622 N N . GLY A 1 83 ? -26.692 -20.357 18.200 1.00 94.69 83 GLY A N 1
ATOM 623 C CA . GLY A 1 83 ? -26.615 -19.789 19.550 1.00 94.69 83 GLY A CA 1
ATOM 624 C C . GLY A 1 83 ? -25.519 -18.735 19.752 1.00 94.69 83 GLY A C 1
ATOM 625 O O . GLY A 1 83 ? -25.241 -18.377 20.890 1.00 94.69 83 GLY A O 1
ATOM 626 N N . ALA A 1 84 ? -24.872 -18.244 18.689 1.00 93.81 84 ALA A N 1
ATOM 627 C CA . ALA A 1 84 ? -23.933 -17.134 18.811 1.00 93.81 84 ALA A CA 1
ATOM 628 C C . ALA A 1 84 ? -24.663 -15.833 19.175 1.00 93.81 84 ALA A C 1
ATOM 630 O O . ALA A 1 84 ? -25.606 -15.426 18.497 1.00 93.81 84 ALA A O 1
ATOM 631 N N . GLU A 1 85 ? -24.171 -15.156 20.208 1.00 94.75 85 GLU A N 1
ATOM 632 C CA . GLU A 1 85 ? -24.667 -13.853 20.644 1.00 94.75 85 GLU A CA 1
ATOM 633 C C . GLU A 1 85 ? -23.658 -12.753 20.306 1.00 94.75 85 GLU A C 1
ATOM 635 O O . GLU A 1 85 ? -22.441 -12.957 20.343 1.00 94.75 85 GLU A O 1
ATOM 640 N N . SER A 1 86 ? -24.154 -11.560 19.974 1.00 92.81 86 SER A N 1
ATOM 641 C CA . SER A 1 86 ? -23.294 -10.403 19.733 1.00 92.81 86 SER A CA 1
ATOM 642 C C . SER A 1 86 ? -22.675 -9.918 21.042 1.00 92.81 86 SER A C 1
ATOM 644 O O . SER A 1 86 ? -23.394 -9.607 21.991 1.00 92.81 86 SER A O 1
ATOM 646 N N . VAL A 1 87 ? -21.353 -9.764 21.071 1.00 93.81 87 VAL A N 1
ATOM 647 C CA . VAL A 1 87 ? -20.635 -9.229 22.233 1.00 93.81 87 VAL A CA 1
ATOM 648 C C . VAL A 1 87 ? -20.056 -7.863 21.891 1.00 93.81 87 VAL A C 1
ATOM 650 O O . VAL A 1 87 ? -19.304 -7.717 20.928 1.00 93.81 87 VAL A O 1
ATOM 653 N N . ARG A 1 88 ? -20.364 -6.850 22.709 1.00 93.56 88 ARG A N 1
ATOM 654 C CA . ARG A 1 88 ? -19.725 -5.533 22.615 1.00 93.56 88 ARG A CA 1
ATOM 655 C C . ARG A 1 88 ? -18.479 -5.498 23.493 1.00 93.56 88 ARG A C 1
ATOM 657 O O . ARG A 1 88 ? -18.565 -5.369 24.713 1.00 93.56 88 ARG A O 1
ATOM 664 N N . CYS A 1 89 ? -17.315 -5.578 22.864 1.00 90.75 89 CYS A N 1
ATOM 665 C CA . CYS A 1 89 ? -16.037 -5.468 23.557 1.00 90.75 89 CYS A CA 1
ATOM 666 C C . CYS A 1 89 ? -15.728 -4.013 23.941 1.00 90.75 89 CYS A C 1
ATOM 668 O O . CYS A 1 89 ? -16.017 -3.076 23.197 1.00 90.75 89 CYS A O 1
ATOM 670 N N . LYS A 1 90 ? -15.088 -3.817 25.099 1.00 92.38 90 LYS A N 1
ATOM 671 C CA . LYS A 1 90 ? -14.573 -2.504 25.508 1.00 92.38 90 LYS A CA 1
ATOM 672 C C . LYS A 1 90 ? -13.415 -2.089 24.595 1.00 92.38 90 LYS A C 1
ATOM 674 O O . LYS A 1 90 ? -12.518 -2.891 24.334 1.00 92.38 90 LYS A O 1
ATOM 679 N N . ALA A 1 91 ? -13.402 -0.826 24.171 1.00 90.25 91 ALA A N 1
ATOM 680 C CA . ALA A 1 91 ? -12.312 -0.277 23.371 1.00 90.25 91 ALA A CA 1
ATOM 681 C C . ALA A 1 91 ? -10.965 -0.355 24.114 1.00 90.25 91 ALA A C 1
ATOM 683 O O . ALA A 1 91 ? -10.878 -0.087 25.320 1.00 90.25 91 ALA A O 1
ATOM 684 N N . ARG A 1 92 ? -9.902 -0.704 23.380 1.00 91.81 92 ARG A N 1
ATOM 685 C CA . ARG A 1 92 ? -8.530 -0.679 23.902 1.00 91.81 92 ARG A CA 1
ATOM 686 C C . ARG A 1 92 ? -8.085 0.762 24.144 1.00 91.81 92 ARG A C 1
ATOM 688 O O . ARG A 1 92 ? -8.425 1.668 23.388 1.00 91.81 92 ARG A O 1
ATOM 695 N N . ARG A 1 93 ? -7.310 0.970 25.211 1.00 94.62 93 ARG A N 1
ATOM 696 C CA . ARG A 1 93 ? -6.660 2.255 25.490 1.00 94.62 93 ARG A CA 1
ATOM 697 C C . ARG A 1 93 ? -5.297 2.266 24.810 1.00 94.62 93 ARG A C 1
ATOM 699 O O . ARG A 1 93 ? -4.483 1.391 25.079 1.00 94.62 93 ARG A O 1
ATOM 706 N N . TYR A 1 94 ? -5.080 3.259 23.963 1.00 95.69 94 TYR A N 1
ATOM 707 C CA . TYR A 1 94 ? -3.834 3.476 23.235 1.00 95.69 94 TYR A CA 1
ATOM 708 C C . TYR A 1 94 ? -3.174 4.774 23.705 1.00 95.69 94 TYR A C 1
ATOM 710 O O . TYR A 1 94 ? -3.869 5.683 24.177 1.00 95.69 94 TYR A O 1
ATOM 718 N N . SER A 1 95 ? -1.847 4.865 23.578 1.00 96.88 95 SER A N 1
ATOM 719 C CA . SER A 1 95 ? -1.120 6.114 23.840 1.00 96.88 95 SER A CA 1
ATOM 720 C C . SER A 1 95 ? -1.537 7.209 22.848 1.00 96.88 95 SER A C 1
ATOM 722 O O . SER A 1 95 ? -2.278 6.960 21.894 1.00 96.88 95 SER A O 1
ATOM 724 N N . LYS A 1 96 ? -1.102 8.454 23.063 1.00 97.00 96 LYS A N 1
ATOM 725 C CA . LYS A 1 96 ? -1.419 9.542 22.127 1.00 97.00 96 LYS A CA 1
ATOM 726 C C . LYS A 1 96 ? -0.825 9.261 20.744 1.00 97.00 96 LYS A C 1
ATOM 728 O O . LYS A 1 96 ? -1.549 9.313 19.762 1.00 97.00 96 LYS A O 1
ATOM 733 N N . GLU A 1 97 ? 0.438 8.864 20.695 1.00 97.19 97 GLU A N 1
ATOM 734 C CA . GLU A 1 97 ? 1.185 8.584 19.466 1.00 97.19 97 GLU A CA 1
ATOM 735 C C . GLU A 1 97 ? 0.524 7.458 18.664 1.00 97.19 97 GLU A C 1
ATOM 737 O O . GLU A 1 97 ? 0.348 7.561 17.453 1.00 97.19 97 GLU A O 1
ATOM 742 N N . GLN A 1 98 ? 0.087 6.401 19.353 1.00 96.62 98 GLN A N 1
ATOM 743 C CA . GLN A 1 98 ? -0.623 5.283 18.734 1.00 96.62 98 GLN A CA 1
ATOM 744 C C . GLN A 1 98 ? -1.989 5.699 18.183 1.00 96.62 98 GLN A C 1
ATOM 746 O O . GLN A 1 98 ? -2.377 5.253 17.106 1.00 96.62 98 GLN A O 1
ATOM 751 N N . ARG A 1 99 ? -2.731 6.548 18.905 1.00 95.25 99 ARG A N 1
ATOM 752 C CA . ARG A 1 99 ? -4.025 7.058 18.429 1.00 95.25 99 ARG A CA 1
ATOM 753 C C . ARG A 1 99 ? -3.866 7.947 17.208 1.00 95.25 99 ARG A C 1
ATOM 755 O O . ARG A 1 99 ? -4.616 7.760 16.260 1.00 95.25 99 ARG A O 1
ATOM 762 N N . ASP A 1 100 ? -2.894 8.853 17.224 1.00 96.75 100 ASP A N 1
ATOM 763 C CA . ASP A 1 100 ? -2.620 9.757 16.106 1.00 96.75 100 ASP A CA 1
ATOM 764 C C . ASP A 1 100 ? -2.232 8.950 14.852 1.00 96.75 100 ASP A C 1
ATOM 766 O O . ASP A 1 100 ? -2.744 9.199 13.762 1.00 96.75 100 ASP A O 1
ATOM 770 N N . PHE A 1 101 ? -1.406 7.908 15.020 1.00 95.50 101 PHE A N 1
ATOM 771 C CA . PHE A 1 101 ? -1.063 6.974 13.946 1.00 95.50 101 PHE A CA 1
ATOM 772 C C . PHE A 1 101 ? -2.297 6.264 13.372 1.00 95.50 101 PHE A C 1
ATOM 774 O O . PHE A 1 101 ? -2.502 6.276 12.157 1.00 95.50 101 PHE A O 1
ATOM 781 N N . MET A 1 102 ? -3.127 5.659 14.230 1.00 94.69 102 MET A N 1
ATOM 782 C CA . MET A 1 102 ? -4.330 4.944 13.790 1.00 94.69 102 MET A CA 1
ATOM 783 C C . MET A 1 102 ? -5.336 5.878 13.125 1.00 94.69 102 MET A C 1
ATOM 785 O O . MET A 1 102 ? -5.917 5.495 12.120 1.00 94.69 102 MET A O 1
ATOM 789 N N . ALA A 1 103 ? -5.534 7.086 13.659 1.00 92.75 103 ALA A N 1
ATOM 790 C CA . ALA A 1 103 ? -6.454 8.064 13.092 1.00 92.75 103 ALA A CA 1
ATOM 791 C C . ALA A 1 103 ? -6.069 8.401 11.648 1.00 92.75 103 ALA A C 1
ATOM 793 O O . ALA A 1 103 ? -6.908 8.295 10.760 1.00 92.75 103 ALA A O 1
ATOM 794 N N . LYS A 1 104 ? -4.781 8.681 11.407 1.00 93.50 104 LYS A N 1
ATOM 795 C CA . LYS A 1 104 ? -4.261 8.930 10.060 1.00 93.50 104 LYS A CA 1
ATOM 796 C C . LYS A 1 104 ? -4.495 7.742 9.116 1.00 93.50 104 LYS A C 1
ATOM 798 O O . LYS A 1 104 ? -4.955 7.927 7.998 1.00 93.50 104 LYS A O 1
ATOM 803 N N . HIS A 1 105 ? -4.210 6.518 9.561 1.00 89.81 105 HIS A N 1
ATOM 804 C CA . HIS A 1 105 ? -4.359 5.332 8.705 1.00 89.81 105 HIS A CA 1
ATOM 805 C C . HIS A 1 105 ? -5.827 4.986 8.434 1.00 89.81 105 HIS A C 1
ATOM 807 O O . HIS A 1 105 ? -6.162 4.525 7.348 1.00 89.81 105 HIS A O 1
ATOM 813 N N . VAL A 1 106 ? -6.716 5.202 9.407 1.00 90.81 106 VAL A N 1
ATOM 814 C CA . VAL A 1 106 ? -8.159 5.013 9.217 1.00 90.81 106 VAL A CA 1
ATOM 815 C C . VAL A 1 106 ? -8.704 6.033 8.221 1.00 90.81 106 VAL A C 1
ATOM 817 O O . VAL A 1 106 ? -9.499 5.652 7.371 1.00 90.81 106 VAL A O 1
ATOM 820 N N . GLU A 1 107 ? -8.248 7.286 8.274 1.00 90.69 107 GLU A N 1
ATOM 821 C CA . GLU A 1 107 ? -8.620 8.317 7.298 1.00 90.69 107 GLU A CA 1
ATOM 822 C C . GLU A 1 107 ? -8.184 7.931 5.874 1.00 90.69 107 GLU A C 1
ATOM 824 O O . GLU A 1 107 ? -8.995 7.972 4.948 1.00 90.69 107 GLU A O 1
ATOM 829 N N . GLU A 1 108 ? -6.944 7.456 5.705 1.00 88.44 108 GLU A N 1
ATOM 830 C CA . GLU A 1 108 ? -6.448 6.934 4.422 1.00 88.44 108 GLU A CA 1
ATOM 831 C C . GLU A 1 108 ? -7.307 5.759 3.915 1.00 88.44 108 GLU A C 1
ATOM 833 O O . GLU A 1 108 ? -7.695 5.730 2.746 1.00 88.44 108 GLU A O 1
ATOM 838 N N . LEU A 1 109 ? -7.673 4.818 4.796 1.00 87.25 109 LEU A N 1
ATOM 839 C CA . LEU A 1 109 ? -8.526 3.674 4.452 1.00 87.25 109 LEU A CA 1
ATOM 840 C C . LEU A 1 109 ? -9.964 4.074 4.110 1.00 87.25 109 LEU A C 1
ATOM 842 O O . LEU A 1 109 ? -10.561 3.465 3.230 1.00 87.25 109 LEU A O 1
ATOM 846 N N . GLN A 1 110 ? -10.537 5.068 4.784 1.00 87.19 110 GLN A N 1
ATOM 847 C CA . GLN A 1 110 ? -11.890 5.560 4.502 1.00 87.19 110 GLN A CA 1
ATOM 848 C C . GLN A 1 110 ? -11.961 6.309 3.170 1.00 87.19 110 GLN A C 1
ATOM 850 O O . GLN A 1 110 ? -12.971 6.238 2.470 1.00 87.19 110 GLN A O 1
ATOM 855 N N . ALA A 1 111 ? -10.894 7.022 2.802 1.00 84.62 111 ALA A N 1
ATOM 856 C CA . ALA A 1 111 ? -10.804 7.678 1.505 1.00 84.62 111 ALA A CA 1
ATOM 857 C C . ALA A 1 111 ? -10.650 6.652 0.365 1.00 84.62 111 ALA A C 1
ATOM 859 O O . ALA A 1 111 ? -11.361 6.725 -0.644 1.00 84.62 111 ALA A O 1
ATOM 860 N N . ALA A 1 112 ? -9.744 5.685 0.547 1.00 81.62 112 ALA A N 1
ATOM 861 C CA . ALA A 1 112 ? -9.339 4.733 -0.484 1.00 81.62 112 ALA A CA 1
ATOM 862 C C . ALA A 1 112 ? -10.224 3.483 -0.593 1.00 81.62 112 ALA A C 1
ATOM 864 O O . ALA A 1 112 ? -10.315 2.888 -1.659 1.00 81.62 112 ALA A O 1
ATOM 865 N N . CYS A 1 113 ? -10.873 3.048 0.481 1.00 72.19 113 CYS A N 1
ATOM 866 C CA . CYS A 1 113 ? -11.670 1.824 0.509 1.00 72.19 113 CYS A CA 1
ATOM 867 C C . CYS A 1 113 ? -13.105 2.121 0.958 1.00 72.19 113 CYS A C 1
ATOM 869 O O . CYS A 1 113 ? -13.377 3.108 1.636 1.00 72.19 113 CYS A O 1
ATOM 871 N N . ASN A 1 114 ? -14.037 1.222 0.634 1.00 65.94 114 ASN A N 1
ATOM 872 C CA . ASN A 1 114 ? -15.412 1.280 1.140 1.00 65.94 114 ASN A CA 1
ATOM 873 C C . ASN A 1 114 ? -15.472 0.803 2.604 1.00 65.94 114 ASN A C 1
ATOM 875 O O . ASN A 1 114 ? -16.105 -0.204 2.918 1.00 65.94 114 ASN A O 1
ATOM 879 N N . VAL A 1 115 ? -14.770 1.496 3.501 1.00 61.56 115 VAL A N 1
ATOM 880 C CA . VAL A 1 115 ? -14.902 1.306 4.947 1.00 61.56 115 VAL A CA 1
ATOM 881 C C . VAL A 1 115 ? -15.948 2.301 5.433 1.00 61.56 115 VAL A C 1
ATOM 883 O O . VAL A 1 115 ? -15.646 3.469 5.670 1.00 61.56 115 VAL A O 1
ATOM 886 N N . GLU A 1 116 ? -17.195 1.855 5.557 1.00 55.94 116 GLU A N 1
ATOM 887 C CA . GLU A 1 116 ? -18.229 2.668 6.198 1.00 55.94 116 GLU A CA 1
ATOM 888 C C . GLU A 1 116 ? -17.935 2.784 7.699 1.00 55.94 116 GLU A C 1
ATOM 890 O O . GLU A 1 116 ? -17.570 1.808 8.363 1.00 55.94 116 GLU A O 1
ATOM 895 N N . ALA A 1 117 ? -18.064 3.996 8.238 1.00 50.44 117 ALA A N 1
ATOM 896 C CA . ALA A 1 117 ? -17.993 4.212 9.675 1.00 50.44 117 ALA A CA 1
ATOM 897 C C . ALA A 1 117 ? -19.228 3.570 10.332 1.00 50.44 117 ALA A C 1
ATOM 899 O O . ALA A 1 117 ? -20.348 4.031 10.117 1.00 50.44 117 ALA A O 1
ATOM 900 N N . LEU A 1 118 ? -19.005 2.493 11.094 1.00 40.38 118 LEU A N 1
ATOM 901 C CA . LEU A 1 118 ? -20.002 1.865 11.972 1.00 40.38 118 LEU A CA 1
ATOM 902 C C . LEU A 1 118 ? -20.297 2.722 13.208 1.00 40.38 118 LEU A C 1
ATOM 904 O O . LEU A 1 118 ? -19.332 3.276 13.786 1.00 40.38 118 LEU A O 1
#

Sequence (118 aa):
MDLKAVDIVGVSSGEGTRSCAYHEICGDS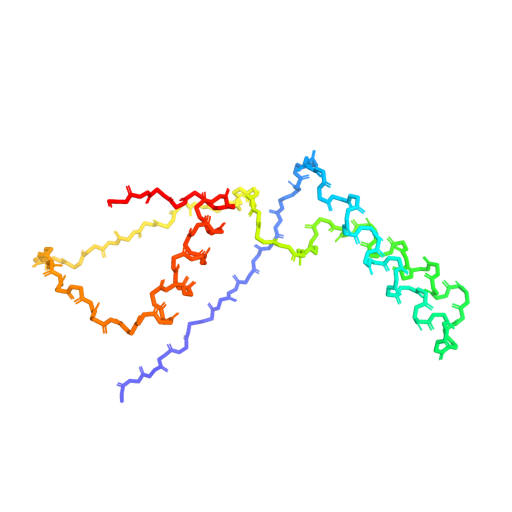LTDKVSKCRAAGCGDDFATVLWALLFRYEDVFRLSLDRDPLADVAPLRVTLKAGAESVRCKARRYSKEQRDFMAKHVEELQAACNVEAL